Protein AF-A0A496RC55-F1 (afdb_monomer)

Structure (mmCIF, N/CA/C/O backbone):
data_AF-A0A496RC55-F1
#
_entry.id   AF-A0A496RC55-F1
#
loop_
_atom_site.group_PDB
_atom_site.id
_atom_site.type_symbol
_atom_site.label_atom_id
_atom_site.label_alt_id
_atom_site.label_comp_id
_atom_site.label_asym_id
_atom_site.label_entity_id
_atom_site.label_seq_id
_atom_site.pdbx_PDB_ins_code
_atom_site.Cartn_x
_atom_site.Cartn_y
_atom_site.Cartn_z
_atom_site.occupancy
_atom_site.B_iso_or_equiv
_atom_site.auth_seq_id
_atom_site.auth_comp_id
_atom_site.auth_asym_id
_atom_site.auth_atom_id
_atom_site.pdbx_PDB_model_num
ATOM 1 N N . MET A 1 1 ? -0.916 3.941 11.254 1.00 50.06 1 MET A N 1
ATOM 2 C CA . MET A 1 1 ? -0.873 2.753 10.370 1.00 50.06 1 MET A CA 1
ATOM 3 C C . MET A 1 1 ? -1.189 1.456 11.113 1.00 50.06 1 MET A C 1
ATOM 5 O O . MET A 1 1 ? -2.026 0.709 10.643 1.00 50.06 1 MET A O 1
ATOM 9 N N . LEU A 1 2 ? -0.599 1.207 12.291 1.00 56.16 2 LEU A N 1
ATOM 10 C CA . LEU A 1 2 ? -0.774 -0.033 13.081 1.00 56.16 2 LEU A CA 1
ATOM 11 C C . LEU A 1 2 ? -2.192 -0.287 13.651 1.00 56.16 2 LEU A C 1
ATOM 13 O O . LEU A 1 2 ? -2.382 -1.239 14.398 1.00 56.16 2 LEU A O 1
ATOM 17 N N . LYS A 1 3 ? -3.161 0.577 13.336 1.00 73.62 3 LYS A N 1
ATOM 18 C CA . LYS A 1 3 ? -4.580 0.476 13.717 1.00 73.62 3 LYS A CA 1
ATOM 19 C C . LYS A 1 3 ? -5.508 0.838 12.544 1.00 73.62 3 LYS A C 1
ATOM 21 O O . LYS A 1 3 ? -6.565 1.410 12.762 1.00 73.62 3 LYS A O 1
ATOM 26 N N . ALA A 1 4 ? -5.062 0.652 11.301 1.00 88.06 4 ALA A N 1
ATOM 27 C CA . ALA A 1 4 ? -5.942 0.861 10.152 1.00 88.06 4 ALA A CA 1
ATOM 28 C C . ALA A 1 4 ? -7.002 -0.249 10.132 1.00 88.06 4 ALA A C 1
ATOM 30 O O . ALA A 1 4 ? -6.639 -1.423 10.125 1.00 88.06 4 ALA A O 1
ATOM 31 N N . GLU A 1 5 ? -8.281 0.115 10.128 1.00 95.38 5 GLU A N 1
ATOM 32 C CA . GLU A 1 5 ? -9.391 -0.838 10.025 1.00 95.38 5 GLU A CA 1
ATOM 33 C C . GLU A 1 5 ? -9.726 -1.103 8.559 1.00 95.38 5 GLU A C 1
ATOM 35 O O . GLU A 1 5 ? -10.097 -2.215 8.196 1.00 95.38 5 GLU A O 1
ATOM 40 N N . THR A 1 6 ? -9.521 -0.107 7.695 1.00 97.62 6 THR A N 1
ATOM 41 C CA . THR A 1 6 ? -9.765 -0.199 6.254 1.00 97.62 6 THR A CA 1
ATOM 42 C C . THR A 1 6 ? -8.565 0.279 5.441 1.00 97.62 6 THR A C 1
ATOM 44 O O . THR A 1 6 ? -7.925 1.289 5.754 1.00 97.62 6 THR A O 1
ATOM 47 N N . ALA A 1 7 ? -8.257 -0.437 4.364 1.00 97.88 7 ALA A N 1
ATOM 48 C CA . ALA A 1 7 ? -7.185 -0.083 3.449 1.00 97.88 7 ALA A CA 1
ATOM 49 C C . ALA A 1 7 ? -7.592 -0.257 1.991 1.00 97.88 7 ALA A C 1
ATOM 51 O O . ALA A 1 7 ? -8.270 -1.219 1.635 1.00 97.88 7 ALA A O 1
ATOM 52 N N . VAL A 1 8 ? -7.103 0.643 1.143 1.00 98.56 8 VAL A N 1
ATOM 53 C CA . VAL A 1 8 ? -7.184 0.526 -0.313 1.00 98.56 8 VAL A CA 1
ATOM 54 C C . VAL A 1 8 ? -5.793 0.291 -0.889 1.00 98.56 8 VAL A C 1
ATOM 56 O O . VAL A 1 8 ? -4.835 0.979 -0.524 1.00 98.56 8 VAL A O 1
ATOM 59 N N . ILE A 1 9 ? -5.669 -0.695 -1.776 1.00 98.69 9 ILE A N 1
ATOM 60 C CA . ILE A 1 9 ? -4.397 -1.083 -2.383 1.00 98.69 9 ILE A CA 1
ATOM 61 C C . ILE A 1 9 ? -4.529 -1.091 -3.903 1.00 98.69 9 ILE A C 1
ATOM 63 O O . ILE A 1 9 ? -5.387 -1.772 -4.458 1.00 98.69 9 ILE A O 1
ATOM 67 N N . GLY A 1 10 ? -3.647 -0.349 -4.568 1.00 98.69 10 GLY A N 1
ATOM 68 C CA . GLY A 1 10 ? -3.466 -0.364 -6.018 1.00 98.69 10 GLY A CA 1
ATOM 69 C C . GLY A 1 10 ? -2.042 -0.766 -6.387 1.00 98.69 10 GLY A C 1
ATOM 70 O O . GLY A 1 10 ? -1.128 -0.726 -5.557 1.00 98.69 10 GLY A O 1
ATOM 71 N N . ARG A 1 11 ? -1.835 -1.170 -7.639 1.00 98.69 11 ARG A N 1
ATOM 72 C CA . ARG A 1 11 ? -0.519 -1.574 -8.156 1.00 98.69 11 ARG A CA 1
ATOM 73 C C . ARG A 1 11 ? -0.279 -1.068 -9.567 1.00 98.69 11 ARG A C 1
ATOM 75 O O . ARG A 1 11 ? -1.222 -0.887 -10.325 1.00 98.69 11 ARG A O 1
ATOM 82 N N . ASP A 1 12 ? 0.986 -0.885 -9.931 1.00 97.75 12 ASP A N 1
ATOM 83 C CA . ASP A 1 12 ? 1.368 -0.731 -11.336 1.00 97.75 12 ASP A CA 1
ATOM 84 C C . ASP A 1 12 ? 1.566 -2.097 -12.031 1.00 97.75 12 ASP A C 1
ATOM 86 O O . ASP A 1 12 ? 1.385 -3.160 -11.428 1.00 97.75 12 ASP A O 1
ATOM 90 N N . GLY A 1 13 ? 1.928 -2.070 -13.317 1.00 97.25 13 GLY A N 1
ATOM 91 C CA . GLY A 1 13 ? 2.057 -3.253 -14.173 1.00 97.25 13 GLY A CA 1
ATOM 92 C C . GLY A 1 13 ? 3.264 -4.169 -13.919 1.00 97.25 13 GLY A C 1
ATOM 93 O O . GLY A 1 13 ? 3.494 -5.072 -14.722 1.00 97.25 13 GLY A O 1
ATOM 94 N N . ARG A 1 14 ? 4.062 -3.974 -12.858 1.00 97.81 14 ARG A N 1
ATOM 95 C CA . ARG A 1 14 ? 5.192 -4.873 -12.539 1.00 97.81 14 ARG A CA 1
ATOM 96 C C . ARG A 1 14 ? 4.715 -6.284 -12.199 1.00 97.81 14 ARG A C 1
ATOM 98 O O . ARG A 1 14 ? 3.799 -6.470 -11.400 1.00 97.81 14 ARG A O 1
ATOM 105 N N . LEU A 1 15 ? 5.411 -7.294 -12.729 1.00 96.94 15 LEU A N 1
ATOM 106 C CA . LEU A 1 15 ? 5.104 -8.710 -12.476 1.00 96.94 15 LEU A CA 1
ATOM 107 C C . LEU A 1 15 ? 5.188 -9.065 -10.982 1.00 96.94 15 LEU A C 1
ATOM 109 O O . LEU A 1 15 ? 4.338 -9.792 -10.467 1.00 96.94 15 LEU A O 1
ATOM 113 N N . SER A 1 16 ? 6.162 -8.489 -10.271 1.00 97.56 16 SER A N 1
ATOM 114 C CA . SER A 1 16 ? 6.349 -8.678 -8.826 1.00 97.56 16 SER A CA 1
ATOM 115 C C . SER A 1 16 ? 5.225 -8.070 -7.975 1.00 97.56 16 SER A C 1
ATOM 117 O O . SER A 1 16 ? 5.052 -8.457 -6.820 1.00 97.56 16 SER A O 1
ATOM 119 N N . SER A 1 17 ? 4.404 -7.163 -8.522 1.00 98.00 17 SER A N 1
ATOM 120 C CA . SER A 1 17 ? 3.354 -6.480 -7.756 1.00 98.00 17 SER A CA 1
ATOM 121 C C . SER A 1 17 ? 2.260 -7.423 -7.252 1.00 98.00 17 SER A C 1
ATOM 123 O O . SER A 1 17 ? 1.672 -7.161 -6.206 1.00 98.00 17 SER A O 1
ATOM 125 N N . LYS A 1 18 ? 1.979 -8.527 -7.961 1.00 96.00 18 LYS A N 1
ATOM 126 C CA . LYS A 1 18 ? 0.946 -9.497 -7.551 1.00 96.00 18 LYS A CA 1
ATOM 127 C C . LYS A 1 18 ? 1.346 -10.268 -6.290 1.00 96.00 18 LYS A C 1
ATOM 129 O O . LYS A 1 18 ? 0.522 -10.467 -5.395 1.00 96.00 18 LYS A O 1
ATOM 134 N N . GLU A 1 19 ? 2.603 -10.690 -6.214 1.00 96.88 19 GLU A N 1
ATOM 135 C CA . GLU A 1 19 ? 3.140 -11.376 -5.038 1.00 96.88 19 GLU A CA 1
ATOM 136 C C . GLU A 1 19 ? 3.198 -10.426 -3.836 1.00 96.88 19 GLU A C 1
ATOM 138 O O . GLU A 1 19 ? 2.708 -10.767 -2.758 1.00 96.88 19 GLU A O 1
ATOM 143 N N . ILE A 1 20 ? 3.683 -9.196 -4.046 1.00 97.88 20 ILE A N 1
ATOM 144 C CA . ILE A 1 20 ? 3.720 -8.155 -3.009 1.00 97.88 20 ILE A CA 1
ATOM 145 C C . ILE A 1 20 ? 2.311 -7.862 -2.489 1.00 97.88 20 ILE A C 1
ATOM 147 O O . ILE A 1 20 ? 2.104 -7.875 -1.278 1.00 97.88 20 ILE A O 1
ATOM 151 N N . PHE A 1 21 ? 1.335 -7.667 -3.383 1.00 98.12 21 PHE A N 1
ATOM 152 C CA . PHE A 1 21 ? -0.070 -7.475 -3.018 1.00 98.12 2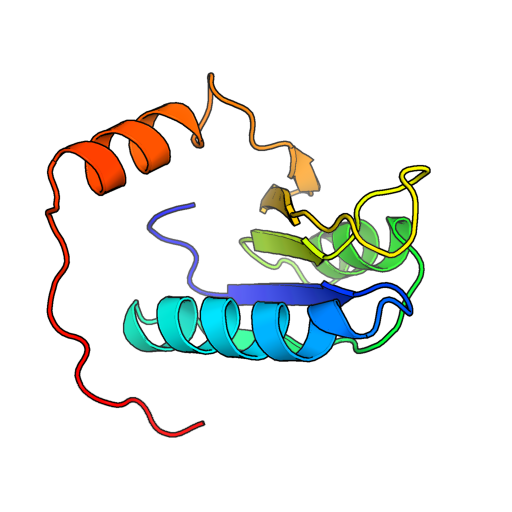1 PHE A CA 1
ATOM 153 C C . PHE A 1 21 ? -0.584 -8.613 -2.131 1.00 98.12 21 PHE A C 1
ATOM 155 O O . PHE A 1 21 ? -1.193 -8.361 -1.093 1.00 98.12 21 PHE A O 1
ATOM 162 N N . THR A 1 22 ? -0.306 -9.861 -2.510 1.00 96.81 22 THR A N 1
ATOM 163 C CA . THR A 1 22 ? -0.743 -11.043 -1.755 1.00 96.81 22 THR A CA 1
ATOM 164 C C . THR A 1 22 ? -0.142 -11.049 -0.348 1.00 96.81 22 THR A C 1
ATOM 166 O O . THR A 1 22 ? -0.857 -11.253 0.634 1.00 96.81 22 THR A O 1
ATOM 169 N N . GLY A 1 23 ? 1.161 -10.778 -0.235 1.00 95.81 23 GLY A N 1
ATOM 170 C CA . GLY A 1 23 ? 1.870 -10.742 1.042 1.00 95.81 23 GLY A CA 1
ATOM 171 C C . GLY A 1 23 ? 1.351 -9.654 1.982 1.00 95.81 23 GLY A C 1
ATOM 172 O O . GLY A 1 23 ? 1.022 -9.947 3.135 1.00 95.81 23 GLY A O 1
ATOM 173 N N . ILE A 1 24 ? 1.231 -8.414 1.491 1.00 94.62 24 ILE A N 1
ATOM 174 C CA . ILE A 1 24 ? 0.764 -7.293 2.319 1.00 94.62 24 ILE A CA 1
ATOM 175 C C . ILE A 1 24 ? -0.706 -7.454 2.701 1.00 94.62 24 ILE A C 1
ATOM 177 O O . ILE A 1 24 ? -1.044 -7.275 3.869 1.00 94.62 24 ILE A O 1
ATOM 181 N N . SER A 1 25 ? -1.564 -7.875 1.766 1.00 95.94 25 SER A N 1
ATOM 182 C CA . SER A 1 25 ? -2.998 -8.035 2.026 1.00 95.94 25 SER A CA 1
ATOM 183 C C . SER A 1 25 ? -3.233 -9.100 3.085 1.00 95.94 25 SER A C 1
ATOM 185 O O . SER A 1 25 ? -3.977 -8.867 4.033 1.00 95.94 25 SER A O 1
ATOM 187 N N . ARG A 1 26 ? -2.519 -10.231 3.003 1.00 94.44 26 ARG A N 1
ATOM 188 C CA . ARG A 1 26 ? -2.584 -11.282 4.024 1.00 94.44 26 ARG A CA 1
ATOM 189 C C . ARG A 1 26 ? -2.175 -10.762 5.402 1.00 94.44 26 ARG A C 1
ATOM 191 O O . ARG A 1 26 ? -2.878 -11.016 6.374 1.00 94.44 26 ARG A O 1
ATOM 198 N N . GLY A 1 27 ? -1.058 -10.036 5.489 1.00 90.56 27 GLY A N 1
ATOM 199 C CA . GLY A 1 27 ? -0.583 -9.472 6.756 1.00 90.56 27 GLY A CA 1
ATOM 200 C C . GLY A 1 27 ? -1.564 -8.463 7.361 1.00 90.56 27 GLY A C 1
ATOM 201 O O . GLY A 1 27 ? -1.794 -8.474 8.567 1.00 90.56 27 GLY A O 1
ATOM 202 N N . MET A 1 28 ? -2.184 -7.628 6.525 1.00 92.38 28 MET A N 1
ATOM 203 C CA . MET A 1 28 ? -3.174 -6.637 6.954 1.00 92.38 28 MET A CA 1
ATOM 204 C C . MET A 1 28 ? -4.481 -7.288 7.415 1.00 92.38 28 MET A C 1
ATOM 206 O O . MET A 1 28 ? -4.963 -6.958 8.496 1.00 92.38 28 MET A O 1
ATOM 210 N N . VAL A 1 29 ? -5.003 -8.263 6.667 1.00 93.88 29 VAL A N 1
ATOM 211 C CA . VAL A 1 29 ? -6.202 -9.032 7.050 1.00 93.88 29 VAL A CA 1
ATOM 212 C C . VAL A 1 29 ? -5.985 -9.767 8.369 1.00 93.88 29 VAL A C 1
ATOM 214 O O . VAL A 1 29 ? -6.821 -9.701 9.266 1.00 93.88 29 VAL A O 1
ATOM 217 N N . GLN A 1 30 ? -4.828 -10.405 8.540 1.00 89.81 30 GLN A N 1
ATOM 218 C CA . GLN A 1 30 ? -4.463 -11.071 9.790 1.00 89.81 30 GLN A CA 1
ATOM 219 C C . GLN A 1 30 ? -4.367 -10.095 10.978 1.00 89.81 30 GLN A C 1
ATOM 221 O O . GLN A 1 30 ? -4.624 -10.478 12.117 1.00 89.81 30 GLN A O 1
ATOM 226 N N . ALA A 1 31 ? -4.013 -8.835 10.722 1.00 88.25 31 ALA A N 1
ATOM 227 C CA . ALA A 1 31 ? -4.003 -7.770 11.720 1.00 88.25 31 ALA A CA 1
ATOM 228 C C . ALA A 1 31 ? -5.395 -7.149 11.974 1.00 88.25 31 ALA A C 1
ATOM 230 O O . ALA A 1 31 ? -5.493 -6.201 12.750 1.00 88.25 31 ALA A O 1
ATOM 231 N N . GLY A 1 32 ? -6.458 -7.667 11.344 1.00 91.12 32 GLY A N 1
ATOM 232 C CA . GLY A 1 32 ? -7.835 -7.190 11.502 1.00 91.12 32 GLY A CA 1
ATOM 233 C C . GLY A 1 32 ? -8.245 -6.065 10.545 1.00 91.12 32 GLY A C 1
ATOM 234 O O . GLY A 1 32 ? -9.288 -5.454 10.756 1.00 91.12 32 GLY A O 1
ATOM 235 N N . CYS A 1 33 ? -7.454 -5.776 9.509 1.00 94.94 33 CYS A N 1
ATOM 236 C CA . CYS A 1 33 ? -7.762 -4.743 8.520 1.00 94.94 33 CYS A CA 1
ATOM 237 C C . CYS A 1 33 ? -8.536 -5.319 7.323 1.00 94.94 33 CYS A C 1
ATOM 239 O O . CYS A 1 33 ? -8.137 -6.324 6.736 1.00 94.94 33 CYS A O 1
ATOM 241 N N . SER A 1 34 ? -9.609 -4.646 6.914 1.00 96.75 34 SER A N 1
ATOM 242 C CA . SER A 1 34 ? -10.311 -4.911 5.659 1.00 96.75 34 SER A CA 1
ATOM 243 C C . SER A 1 34 ? -9.554 -4.290 4.484 1.00 96.75 34 SER A C 1
ATOM 245 O O . SER A 1 34 ? -9.303 -3.082 4.463 1.00 96.75 34 SER A O 1
ATOM 247 N N . VAL A 1 35 ? -9.186 -5.109 3.498 1.00 97.81 35 VAL A N 1
ATOM 248 C CA . VAL A 1 35 ? -8.386 -4.693 2.337 1.00 97.81 35 VAL A CA 1
ATOM 249 C C . VAL A 1 35 ? -9.252 -4.659 1.081 1.00 97.81 35 VAL A C 1
ATOM 251 O O . VAL A 1 35 ? -9.873 -5.652 0.719 1.00 97.81 35 VAL A O 1
ATOM 254 N N . THR A 1 36 ? -9.246 -3.524 0.385 1.00 98.56 36 THR A N 1
ATOM 255 C CA . THR A 1 36 ? -9.872 -3.335 -0.930 1.00 98.56 36 THR A CA 1
ATOM 256 C C . THR A 1 36 ? -8.798 -3.288 -2.016 1.00 98.56 36 THR A C 1
ATOM 258 O O . THR A 1 36 ? -7.960 -2.386 -2.017 1.00 98.56 36 THR A O 1
ATOM 261 N N . ASP A 1 37 ? -8.826 -4.243 -2.948 1.00 98.38 37 ASP A N 1
ATOM 262 C CA . ASP A 1 37 ? -7.992 -4.229 -4.158 1.00 98.38 37 ASP A CA 1
ATOM 263 C C . ASP A 1 37 ? -8.662 -3.390 -5.252 1.00 98.38 37 ASP A C 1
ATOM 265 O O . ASP A 1 37 ? -9.767 -3.716 -5.682 1.00 98.38 37 ASP A O 1
ATOM 269 N N . ILE A 1 38 ? -7.991 -2.338 -5.728 1.00 98.38 38 ILE A N 1
ATOM 270 C CA . ILE A 1 38 ? -8.441 -1.552 -6.893 1.00 98.38 38 ILE A CA 1
ATOM 271 C C . ILE A 1 38 ? -7.698 -1.925 -8.183 1.00 98.38 38 ILE A C 1
ATOM 273 O O . ILE A 1 38 ? -7.914 -1.316 -9.226 1.00 98.38 38 ILE A O 1
ATOM 277 N N . GLY A 1 39 ? -6.854 -2.958 -8.139 1.00 98.38 39 GLY A N 1
ATOM 278 C CA . GLY A 1 39 ? -6.224 -3.554 -9.307 1.00 98.38 39 GLY A CA 1
ATOM 279 C C . GLY A 1 39 ? -5.031 -2.767 -9.845 1.00 98.38 39 GLY A C 1
ATOM 280 O O . GLY A 1 39 ? -4.276 -2.138 -9.096 1.00 98.38 39 GLY A O 1
ATOM 281 N N . ILE A 1 40 ? -4.822 -2.876 -11.162 1.00 98.38 40 I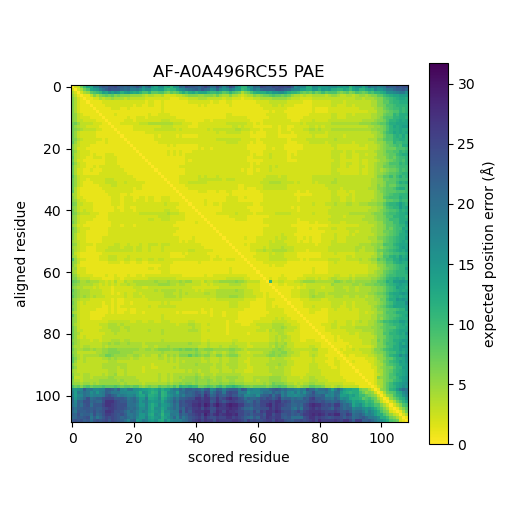LE A N 1
ATOM 282 C CA . ILE A 1 40 ? -3.769 -2.142 -11.869 1.00 98.38 40 ILE A CA 1
ATOM 283 C C . ILE A 1 40 ? -4.279 -0.735 -12.165 1.00 98.38 40 ILE A C 1
ATOM 285 O O . ILE A 1 40 ? -5.217 -0.572 -12.942 1.00 98.38 40 ILE A O 1
ATOM 289 N N . VAL A 1 41 ? -3.650 0.264 -11.556 1.00 98.50 41 VAL A N 1
ATOM 290 C CA . VAL A 1 41 ? -4.054 1.672 -11.631 1.00 98.50 41 VAL A CA 1
ATOM 291 C C . VAL A 1 41 ? -2.833 2.580 -11.725 1.00 98.50 41 VAL A C 1
ATOM 293 O O . VAL A 1 41 ? -1.697 2.164 -11.483 1.00 98.50 41 VAL A O 1
ATOM 296 N N . ASP A 1 42 ? -3.053 3.842 -12.069 1.00 97.50 42 ASP A N 1
ATOM 297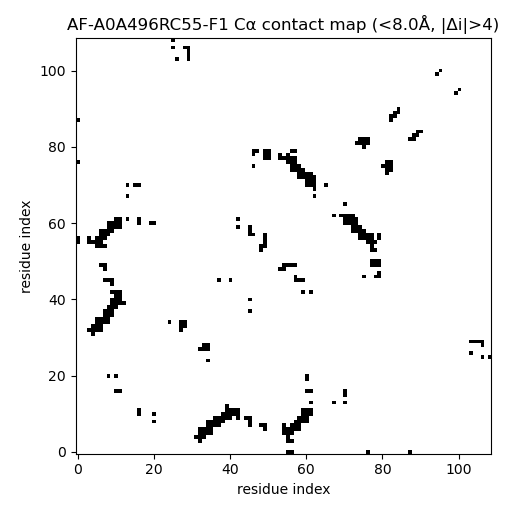 C CA . ASP A 1 42 ? -2.032 4.868 -11.945 1.00 97.50 42 ASP A CA 1
ATOM 298 C C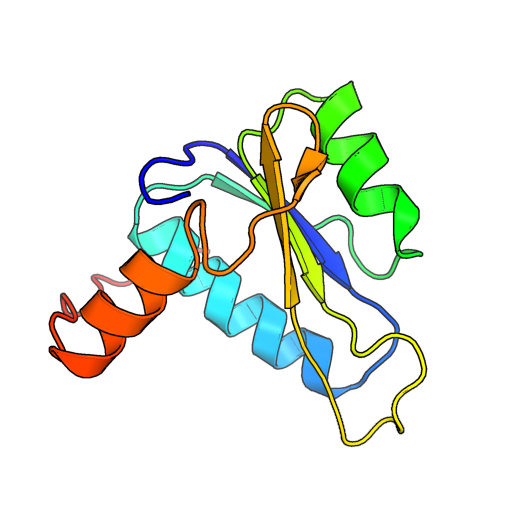 . ASP A 1 42 ? -1.834 5.281 -10.473 1.00 97.50 42 ASP A C 1
ATOM 300 O O . ASP A 1 42 ? -2.685 5.088 -9.605 1.00 97.50 42 ASP A O 1
ATOM 304 N N . THR A 1 43 ? -0.665 5.855 -10.164 1.00 97.56 43 THR A N 1
ATOM 305 C CA . THR A 1 43 ? -0.325 6.248 -8.783 1.00 97.56 43 THR A CA 1
ATOM 306 C C . THR A 1 43 ? -1.371 7.151 -8.103 1.00 97.56 43 THR A C 1
ATOM 308 O O . THR A 1 43 ? -1.608 6.924 -6.916 1.00 97.56 43 THR A O 1
ATOM 311 N N . PRO A 1 44 ? -1.987 8.163 -8.756 1.00 97.69 44 PRO A N 1
ATOM 312 C CA . PRO A 1 44 ? -2.946 9.034 -8.077 1.00 97.69 44 PRO A CA 1
ATOM 313 C C . PRO A 1 44 ? -4.305 8.374 -7.784 1.00 97.69 44 PRO A C 1
ATOM 315 O O . PRO A 1 44 ? -5.025 8.889 -6.929 1.00 97.69 44 PRO A O 1
ATOM 318 N N . ALA A 1 45 ? -4.644 7.228 -8.390 1.00 98.44 45 ALA A N 1
ATOM 319 C CA . ALA A 1 45 ? -5.896 6.527 -8.093 1.00 98.44 45 ALA A CA 1
ATOM 320 C C . ALA A 1 45 ? -5.995 6.076 -6.627 1.00 98.44 45 ALA A C 1
ATOM 322 O O . ALA A 1 45 ? -7.059 6.181 -6.023 1.00 98.44 45 ALA A O 1
ATOM 323 N N . VAL A 1 46 ? -4.889 5.623 -6.024 1.00 98.56 46 VAL A N 1
ATOM 324 C CA . VAL A 1 46 ? -4.861 5.183 -4.617 1.00 98.56 46 VAL A CA 1
ATOM 325 C C . VAL A 1 46 ? -5.187 6.320 -3.636 1.00 98.56 46 VAL A C 1
ATOM 327 O O . VAL A 1 46 ? -6.132 6.161 -2.863 1.00 98.56 46 VAL A O 1
ATOM 330 N N . PRO A 1 47 ? -4.467 7.464 -3.615 1.00 97.88 47 PRO A N 1
ATOM 331 C CA . PRO A 1 47 ? -4.808 8.561 -2.713 1.00 97.88 47 PRO A CA 1
ATOM 332 C C . PRO A 1 47 ? -6.185 9.159 -3.028 1.00 97.88 47 PRO A C 1
ATOM 334 O O . PRO A 1 47 ? -6.902 9.521 -2.097 1.00 97.88 47 PRO A O 1
ATOM 337 N N . PHE A 1 48 ? -6.599 9.201 -4.302 1.00 98.31 48 PHE A N 1
ATOM 338 C CA . PHE A 1 48 ? -7.947 9.630 -4.679 1.00 98.31 48 PHE A CA 1
ATOM 339 C C . PHE A 1 48 ? -9.031 8.729 -4.071 1.00 98.31 48 PHE A C 1
ATOM 341 O O . PHE A 1 48 ? -9.948 9.233 -3.422 1.00 98.31 48 PHE A O 1
ATOM 348 N N . ALA A 1 49 ? -8.911 7.406 -4.219 1.00 98.06 49 ALA A N 1
ATOM 349 C CA . ALA A 1 49 ? -9.841 6.446 -3.632 1.00 98.06 49 ALA A CA 1
ATOM 350 C C . ALA A 1 49 ? -9.806 6.494 -2.098 1.00 98.06 49 ALA A C 1
ATOM 352 O O . ALA A 1 49 ? -10.856 6.480 -1.458 1.00 98.06 49 ALA A O 1
ATOM 353 N N . SER A 1 50 ? -8.608 6.615 -1.510 1.00 97.62 50 SER A N 1
ATOM 354 C CA . SER A 1 50 ? -8.419 6.715 -0.060 1.00 97.62 50 SER A CA 1
ATOM 355 C C . SER A 1 50 ? -9.187 7.892 0.535 1.00 97.62 50 SER A C 1
ATOM 357 O O . SER A 1 50 ? -9.902 7.709 1.517 1.00 97.62 50 SER A O 1
ATOM 359 N N . ILE A 1 51 ? -9.085 9.075 -0.076 1.00 97.94 51 ILE A N 1
ATOM 360 C CA . ILE A 1 51 ? -9.793 10.279 0.375 1.00 97.94 51 ILE A CA 1
ATOM 361 C C . ILE A 1 51 ? -11.296 10.157 0.102 1.00 97.94 51 ILE A C 1
ATOM 363 O O . ILE A 1 51 ? -12.098 10.352 1.010 1.00 97.94 51 ILE A O 1
ATOM 367 N N . THR A 1 52 ? -11.676 9.810 -1.130 1.00 98.19 52 THR A N 1
ATOM 368 C CA . THR A 1 52 ? -13.078 9.798 -1.585 1.00 98.19 52 THR A CA 1
ATOM 369 C C . THR A 1 52 ? -13.947 8.822 -0.796 1.00 98.19 52 THR A C 1
ATOM 371 O O . THR A 1 52 ? -15.110 9.109 -0.526 1.00 98.19 52 THR A O 1
ATOM 374 N N . HIS A 1 53 ? -13.384 7.681 -0.397 1.00 97.44 53 HIS A N 1
ATOM 375 C CA . HIS A 1 53 ? -14.104 6.631 0.325 1.00 97.44 53 HIS A CA 1
ATOM 376 C C . HIS A 1 53 ? -13.736 6.546 1.813 1.00 97.44 53 HIS A C 1
ATOM 378 O O . HIS A 1 53 ? -14.216 5.655 2.508 1.00 97.44 53 HIS A O 1
ATOM 384 N N . GLY A 1 54 ? -12.905 7.465 2.317 1.00 96.69 54 GLY A N 1
ATOM 385 C CA . GLY A 1 54 ? -12.585 7.560 3.742 1.00 96.69 54 GLY A CA 1
ATOM 386 C C . GLY A 1 54 ? -11.768 6.391 4.304 1.00 96.69 54 GLY A C 1
ATOM 387 O O . GLY A 1 54 ? -11.896 6.089 5.489 1.00 96.69 54 GLY A O 1
ATOM 388 N N . PHE A 1 55 ? -10.930 5.742 3.489 1.00 97.81 55 PHE A N 1
ATOM 389 C CA . PHE A 1 55 ? -10.057 4.658 3.954 1.00 97.81 55 PHE A CA 1
ATOM 390 C C . PHE A 1 55 ? -9.017 5.164 4.965 1.00 97.81 55 PHE A C 1
ATOM 392 O O . PHE A 1 55 ? -8.446 6.249 4.808 1.00 97.81 55 PHE A O 1
ATOM 399 N N . ASP A 1 56 ? -8.689 4.343 5.968 1.00 96.75 56 ASP A N 1
ATOM 400 C CA . ASP A 1 56 ? -7.661 4.687 6.962 1.00 96.75 56 ASP A CA 1
ATOM 401 C C . ASP A 1 56 ? -6.238 4.653 6.387 1.00 96.75 56 ASP A C 1
ATOM 403 O O . ASP A 1 56 ? -5.328 5.292 6.930 1.00 96.75 56 ASP A O 1
ATOM 407 N N . CYS A 1 57 ? -6.040 3.863 5.328 1.00 95.50 57 CYS A N 1
ATOM 408 C CA . CYS A 1 57 ? -4.748 3.590 4.714 1.00 95.50 57 CYS A CA 1
ATOM 409 C C . CYS A 1 57 ? -4.866 3.449 3.188 1.00 95.50 57 CYS A C 1
ATOM 411 O O . CYS A 1 57 ? -5.779 2.798 2.682 1.00 95.50 57 CYS A O 1
ATOM 413 N N . GLY A 1 58 ? -3.906 4.019 2.462 1.00 97.88 58 GLY A N 1
ATOM 414 C CA . GLY A 1 58 ? -3.724 3.827 1.025 1.00 97.88 58 GLY A CA 1
ATOM 415 C C . GLY A 1 58 ? -2.337 3.263 0.738 1.00 97.88 58 GLY A C 1
ATOM 416 O O . GLY A 1 58 ? -1.344 3.768 1.268 1.00 97.88 58 GLY A O 1
ATOM 417 N N . ILE A 1 59 ? -2.251 2.220 -0.089 1.00 98.25 59 ILE A N 1
ATOM 418 C CA . ILE A 1 59 ? -0.976 1.622 -0.499 1.00 98.25 59 ILE A CA 1
ATOM 419 C C . ILE A 1 59 ? -0.916 1.532 -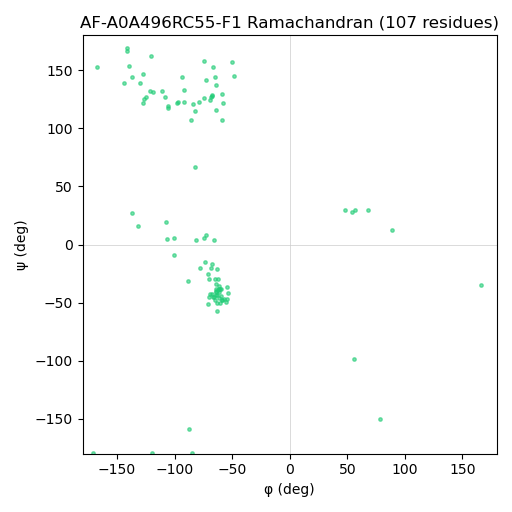2.020 1.00 98.25 59 ILE A C 1
ATOM 421 O O . ILE A 1 59 ? -1.745 0.883 -2.650 1.00 98.25 59 ILE A O 1
ATOM 425 N N . MET A 1 60 ? 0.095 2.164 -2.612 1.00 98.62 60 MET A N 1
ATOM 426 C CA . MET A 1 60 ? 0.422 1.996 -4.026 1.00 98.62 60 MET A CA 1
ATOM 427 C C . MET A 1 60 ? 1.680 1.140 -4.156 1.00 98.62 60 MET A C 1
ATOM 429 O O . MET A 1 60 ? 2.750 1.535 -3.686 1.00 98.62 60 MET A O 1
ATOM 433 N N . ILE A 1 61 ? 1.556 -0.009 -4.817 1.00 98.69 61 ILE A N 1
ATOM 434 C CA . ILE A 1 61 ? 2.676 -0.899 -5.134 1.00 98.69 61 ILE A CA 1
ATOM 435 C C . ILE A 1 61 ? 3.312 -0.419 -6.438 1.00 98.69 61 ILE A C 1
ATOM 437 O O . ILE A 1 61 ? 2.714 -0.525 -7.512 1.00 98.69 61 ILE A O 1
ATOM 441 N N . THR A 1 62 ? 4.493 0.181 -6.329 1.00 98.25 62 THR A N 1
ATOM 442 C CA . THR A 1 62 ? 5.224 0.765 -7.454 1.00 98.25 62 THR A CA 1
ATOM 443 C C . THR A 1 62 ? 6.662 1.091 -7.059 1.00 98.25 62 THR A C 1
ATOM 445 O O . THR A 1 62 ? 6.937 1.443 -5.911 1.00 98.25 62 THR A O 1
ATOM 448 N N . ALA A 1 63 ? 7.572 1.085 -8.033 1.00 97.19 63 ALA A N 1
ATOM 449 C CA . ALA A 1 63 ? 8.882 1.731 -7.908 1.00 97.19 63 ALA A CA 1
ATOM 450 C C . ALA A 1 63 ? 9.000 3.013 -8.751 1.00 97.19 63 ALA A C 1
ATOM 452 O O . ALA A 1 63 ? 10.096 3.492 -9.019 1.00 97.19 63 ALA A O 1
ATOM 453 N N . SER A 1 64 ? 7.870 3.606 -9.148 1.00 94.06 64 SER A N 1
ATOM 454 C CA . SER A 1 64 ? 7.797 4.847 -9.920 1.00 94.06 64 SER A CA 1
ATOM 455 C C . SER A 1 64 ? 8.592 4.769 -11.234 1.00 94.06 64 SER A C 1
ATOM 457 O O . SER A 1 64 ? 8.088 4.236 -12.217 1.00 94.06 64 SER A O 1
ATOM 459 N N . HIS A 1 65 ? 9.817 5.295 -11.252 1.00 96.06 65 HIS A N 1
ATOM 460 C CA . HIS A 1 65 ? 10.686 5.369 -12.427 1.00 96.06 65 HIS A CA 1
ATOM 461 C C . HIS A 1 65 ? 11.764 4.280 -12.448 1.00 96.06 65 HIS A C 1
ATOM 463 O O . HIS A 1 65 ? 12.472 4.151 -13.444 1.00 96.06 65 HIS A O 1
ATOM 469 N N . ASN A 1 66 ? 11.921 3.518 -11.364 1.00 97.44 66 ASN A N 1
ATOM 470 C CA . ASN A 1 66 ? 12.964 2.507 -11.299 1.00 97.44 66 ASN A CA 1
ATOM 471 C C . ASN A 1 66 ? 12.689 1.385 -12.315 1.00 97.44 66 ASN A C 1
ATOM 473 O O . ASN A 1 66 ? 11.523 1.108 -12.612 1.00 97.44 66 ASN A O 1
ATOM 477 N N . PRO A 1 67 ? 13.733 0.701 -12.803 1.00 97.00 67 PRO A N 1
ATOM 478 C CA . PRO A 1 67 ? 13.599 -0.468 -13.671 1.00 97.00 67 PRO A CA 1
ATOM 479 C C . PRO A 1 67 ? 12.625 -1.550 -13.138 1.00 97.00 67 PRO A C 1
ATOM 481 O O . PRO A 1 67 ? 12.347 -1.589 -11.933 1.00 97.00 67 PRO A O 1
ATOM 484 N N . PRO A 1 68 ? 12.064 -2.414 -14.009 1.00 95.31 68 PRO A N 1
ATOM 485 C CA . PRO A 1 68 ? 11.004 -3.370 -13.655 1.00 95.31 68 PRO A CA 1
ATOM 486 C C . PRO A 1 68 ? 11.408 -4.429 -12.617 1.00 95.31 68 PRO A C 1
ATOM 488 O O . PRO A 1 68 ? 10.532 -4.988 -11.956 1.00 95.31 68 PRO A O 1
ATOM 491 N N . GLU A 1 69 ? 12.703 -4.694 -12.450 1.00 96.12 69 GLU A N 1
ATOM 492 C CA . GLU A 1 69 ? 13.255 -5.563 -11.408 1.00 96.12 69 GLU A CA 1
ATOM 493 C C . GLU A 1 69 ? 13.109 -4.978 -9.993 1.00 96.12 69 GLU A C 1
ATOM 495 O O . GLU A 1 69 ? 13.122 -5.725 -9.014 1.00 96.12 69 GLU A O 1
ATOM 500 N N . TYR A 1 70 ? 12.908 -3.662 -9.869 1.00 97.69 70 TYR A N 1
ATOM 501 C CA . TYR A 1 70 ? 12.626 -3.000 -8.599 1.00 97.69 70 TYR A CA 1
ATOM 502 C C . TYR A 1 70 ? 11.124 -2.852 -8.369 1.00 97.69 70 TYR A C 1
ATOM 504 O O . TYR A 1 70 ? 10.350 -2.533 -9.275 1.00 97.69 70 TYR A O 1
ATOM 512 N N . ASN A 1 71 ? 10.719 -2.989 -7.109 1.00 97.88 71 ASN A N 1
ATOM 513 C CA . ASN A 1 71 ? 9.370 -2.676 -6.656 1.00 97.88 71 ASN A CA 1
ATOM 514 C C . ASN A 1 71 ? 9.412 -2.024 -5.265 1.00 97.88 71 ASN A C 1
ATOM 516 O O . ASN A 1 71 ? 10.456 -1.989 -4.613 1.00 97.88 71 ASN A O 1
ATOM 520 N N . GLY A 1 72 ? 8.289 -1.476 -4.819 1.00 96.56 72 GLY A N 1
ATOM 521 C CA . GLY A 1 72 ? 8.202 -0.760 -3.557 1.00 96.56 72 GLY A CA 1
ATOM 522 C C . GLY A 1 72 ? 6.769 -0.430 -3.175 1.00 96.56 72 GLY A C 1
ATOM 523 O O . GLY A 1 72 ? 5.819 -0.766 -3.880 1.00 96.56 72 GLY A O 1
ATOM 524 N N . LEU A 1 73 ? 6.627 0.235 -2.032 1.00 97.19 73 LEU A N 1
ATOM 525 C CA . LEU A 1 73 ? 5.344 0.651 -1.479 1.00 97.19 73 LEU A CA 1
ATOM 526 C C . LEU A 1 73 ? 5.376 2.159 -1.233 1.00 97.19 73 LEU A C 1
ATOM 528 O O . LEU A 1 73 ? 6.249 2.658 -0.524 1.00 97.19 73 LEU A O 1
ATOM 532 N N . LYS A 1 74 ? 4.393 2.883 -1.765 1.00 96.75 74 LYS A N 1
ATOM 533 C CA . LYS A 1 74 ? 4.036 4.221 -1.278 1.00 96.75 74 LYS A CA 1
ATOM 534 C C . LYS A 1 74 ? 2.862 4.054 -0.325 1.00 96.75 74 LYS A C 1
ATOM 536 O O . LYS A 1 74 ? 1.842 3.494 -0.717 1.00 96.75 74 LYS A O 1
ATOM 541 N N . ILE A 1 75 ? 3.017 4.511 0.913 1.00 95.94 75 ILE A N 1
ATOM 542 C CA . ILE A 1 75 ? 2.042 4.295 1.985 1.00 95.94 75 ILE A CA 1
ATOM 543 C C . ILE A 1 75 ? 1.533 5.648 2.470 1.00 95.94 75 ILE A C 1
ATOM 545 O O . ILE A 1 75 ? 2.320 6.542 2.792 1.00 95.94 75 ILE A O 1
ATOM 549 N N . SER A 1 76 ? 0.216 5.783 2.567 1.00 95.81 76 SER A N 1
ATOM 550 C CA . SER A 1 76 ? -0.454 6.939 3.150 1.00 95.81 76 SER A CA 1
ATOM 551 C C . SER A 1 76 ? -1.447 6.518 4.231 1.00 95.81 76 SER A C 1
ATOM 553 O O . SER A 1 76 ? -2.063 5.461 4.135 1.00 95.81 76 SER A O 1
ATOM 555 N N . GLY A 1 77 ? -1.617 7.350 5.256 1.00 94.62 77 GLY A N 1
ATOM 556 C CA . GLY A 1 77 ? -2.708 7.231 6.223 1.00 94.62 77 GLY A CA 1
ATOM 557 C C . GLY A 1 77 ? -3.968 7.969 5.763 1.00 94.62 77 GLY A C 1
ATOM 558 O O . GLY A 1 77 ? -4.112 8.294 4.582 1.00 94.62 77 GLY A O 1
ATOM 559 N N . LYS A 1 78 ? -4.843 8.296 6.725 1.00 93.75 78 LYS A N 1
ATOM 560 C CA . LYS A 1 78 ? -6.040 9.124 6.508 1.00 93.75 78 LYS A CA 1
ATOM 561 C C . LYS A 1 78 ? -5.718 10.401 5.740 1.00 93.75 78 LYS A C 1
ATOM 563 O O . LYS A 1 78 ? -4.660 11.004 5.934 1.00 93.75 78 LYS A O 1
ATOM 568 N N . ASN A 1 79 ? -6.665 10.825 4.905 1.00 93.81 79 ASN A N 1
ATOM 569 C CA . ASN A 1 79 ? -6.550 12.013 4.056 1.00 93.81 79 ASN A CA 1
ATOM 570 C C . ASN A 1 79 ? -5.324 11.977 3.123 1.00 93.81 79 ASN A C 1
ATOM 572 O O . ASN A 1 79 ? -4.748 13.017 2.817 1.00 93.81 79 ASN A O 1
ATOM 576 N N . ALA A 1 80 ? -4.894 10.774 2.724 1.00 94.00 80 ALA A N 1
ATOM 577 C CA . ALA A 1 80 ? -3.683 10.534 1.944 1.00 94.00 80 ALA A CA 1
ATOM 578 C C . ALA A 1 80 ? -2.396 11.138 2.549 1.00 94.00 80 ALA A C 1
ATOM 580 O O . ALA A 1 80 ? -1.438 11.423 1.826 1.00 94.00 80 ALA A O 1
ATOM 581 N N . LEU A 1 81 ? -2.329 11.303 3.878 1.00 95.00 81 LEU A N 1
ATOM 582 C CA . LEU A 1 81 ? -1.116 11.784 4.536 1.00 95.00 81 LEU A CA 1
ATOM 583 C C . LEU A 1 81 ? 0.018 10.774 4.339 1.00 95.00 81 LEU A C 1
ATOM 585 O O . LEU A 1 81 ? -0.050 9.653 4.846 1.00 95.00 81 LEU A O 1
ATOM 589 N N . VAL A 1 82 ? 1.073 11.177 3.631 1.00 94.56 82 VAL A N 1
ATOM 590 C CA . VAL A 1 82 ? 2.228 10.315 3.355 1.00 94.56 82 VAL A CA 1
ATOM 591 C C . VAL A 1 82 ? 2.862 9.842 4.660 1.00 94.56 82 VAL A C 1
ATOM 593 O O . VAL A 1 82 ? 3.191 10.640 5.545 1.00 94.56 82 VAL A O 1
ATOM 596 N N . ILE A 1 83 ? 3.068 8.530 4.760 1.00 93.50 83 ILE A N 1
ATOM 597 C CA . ILE A 1 83 ? 3.802 7.924 5.862 1.00 93.50 83 ILE A CA 1
ATOM 598 C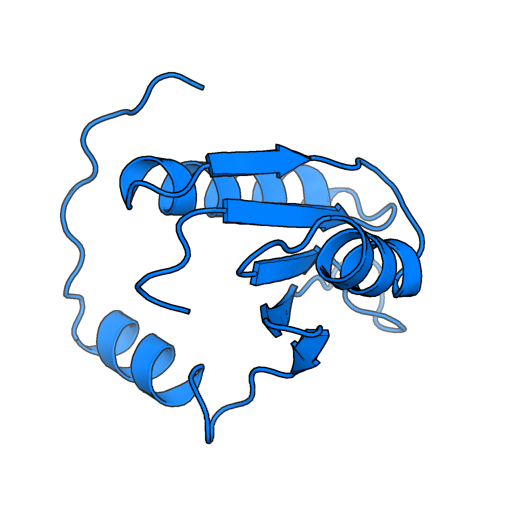 C . ILE A 1 83 ? 5.275 7.825 5.465 1.00 93.50 83 ILE A C 1
ATOM 600 O O . ILE A 1 83 ? 5.657 7.235 4.460 1.00 93.50 83 ILE A O 1
ATOM 604 N N . SER A 1 84 ? 6.103 8.437 6.291 1.00 92.31 84 SER A N 1
ATOM 605 C CA . SER A 1 84 ? 7.551 8.524 6.223 1.00 92.31 84 SER A CA 1
ATOM 606 C C . SER A 1 84 ? 8.156 7.900 7.479 1.00 92.31 84 SER A C 1
ATOM 608 O O . SER A 1 84 ? 7.449 7.478 8.400 1.00 92.31 84 SER A O 1
ATOM 610 N N . ARG A 1 85 ? 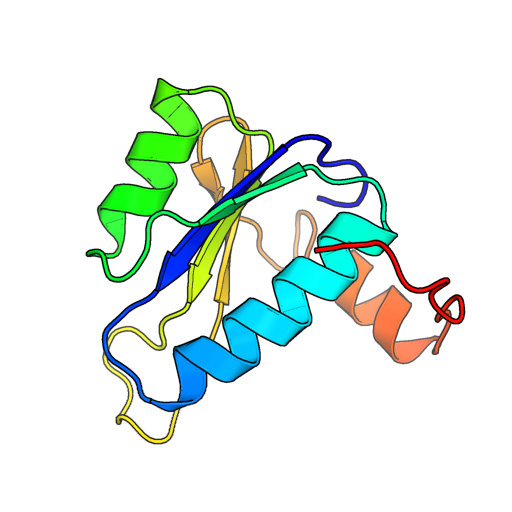9.488 7.910 7.575 1.00 91.44 85 ARG A N 1
ATOM 611 C CA . ARG A 1 85 ? 10.190 7.459 8.782 1.00 91.44 85 ARG A CA 1
ATOM 612 C C . ARG A 1 85 ? 9.724 8.184 10.051 1.00 91.44 85 ARG A C 1
ATOM 614 O O . ARG A 1 85 ? 9.607 7.550 11.090 1.00 91.44 85 ARG A O 1
ATOM 621 N N . LYS A 1 86 ? 9.405 9.479 9.955 1.00 90.69 86 LYS A N 1
ATOM 622 C CA . LYS A 1 86 ? 9.100 10.346 11.107 1.00 90.69 86 LYS A CA 1
ATOM 623 C C . LYS A 1 86 ? 7.695 10.169 11.693 1.00 90.69 86 LYS A C 1
ATOM 625 O O . LYS A 1 86 ? 7.469 10.596 12.814 1.00 90.69 86 LYS A O 1
ATOM 630 N N . ASN A 1 87 ? 6.751 9.606 10.940 1.00 88.62 87 ASN A N 1
ATOM 631 C CA . ASN A 1 87 ? 5.334 9.538 11.330 1.00 88.62 87 ASN A CA 1
ATOM 632 C C . ASN A 1 87 ? 4.722 8.133 11.167 1.00 88.62 87 ASN A C 1
ATOM 634 O O . ASN A 1 87 ? 3.500 7.994 11.150 1.00 88.62 87 ASN A O 1
ATOM 638 N N . GLY A 1 88 ? 5.552 7.094 11.032 1.00 88.00 88 GLY A N 1
ATOM 639 C CA . GLY A 1 88 ? 5.079 5.711 11.121 1.00 88.00 88 GLY A CA 1
ATOM 640 C C . GLY A 1 88 ? 6.051 4.642 10.629 1.00 88.00 88 GLY A C 1
ATOM 641 O O . GLY A 1 88 ? 6.100 3.569 11.223 1.00 88.00 88 GLY A O 1
ATOM 642 N N . LEU A 1 89 ? 6.854 4.902 9.587 1.00 90.75 89 LEU A N 1
ATOM 643 C CA . LEU A 1 89 ? 7.762 3.869 9.062 1.00 90.75 89 LEU A CA 1
ATOM 644 C C . LEU A 1 89 ? 8.917 3.548 10.019 1.00 90.75 89 LEU A C 1
ATOM 646 O O . LEU A 1 89 ? 9.365 2.409 10.028 1.00 90.75 89 LEU A O 1
ATOM 650 N N . GLY A 1 90 ? 9.369 4.501 10.843 1.00 91.62 90 GLY A N 1
ATOM 651 C CA . GLY A 1 90 ? 10.393 4.236 11.861 1.00 91.62 90 GLY A CA 1
ATOM 652 C C . GLY A 1 90 ? 9.914 3.246 12.928 1.00 91.62 90 GLY A C 1
ATOM 653 O O . GLY A 1 90 ? 10.616 2.294 13.246 1.00 91.62 90 GLY A O 1
ATOM 654 N N . GLU A 1 91 ? 8.675 3.393 13.405 1.00 88.94 91 GLU A N 1
ATOM 655 C CA . GLU A 1 91 ? 8.079 2.443 14.358 1.00 88.94 91 GLU A CA 1
ATOM 656 C C . GLU A 1 91 ? 7.917 1.043 13.748 1.00 88.94 91 GLU A C 1
ATOM 658 O O . GLU A 1 91 ? 8.107 0.032 14.425 1.00 88.94 91 GLU A O 1
ATOM 663 N N . LEU A 1 92 ? 7.550 0.971 12.463 1.00 87.38 92 LEU A N 1
ATOM 664 C CA . LEU A 1 92 ? 7.441 -0.296 11.742 1.00 87.38 92 LEU A CA 1
ATOM 665 C C . LEU A 1 92 ? 8.813 -0.971 11.586 1.00 87.38 92 LEU A C 1
ATOM 667 O O . LEU A 1 92 ? 8.929 -2.167 11.849 1.00 87.38 92 LEU A O 1
ATOM 671 N N . GLU A 1 93 ? 9.837 -0.206 11.20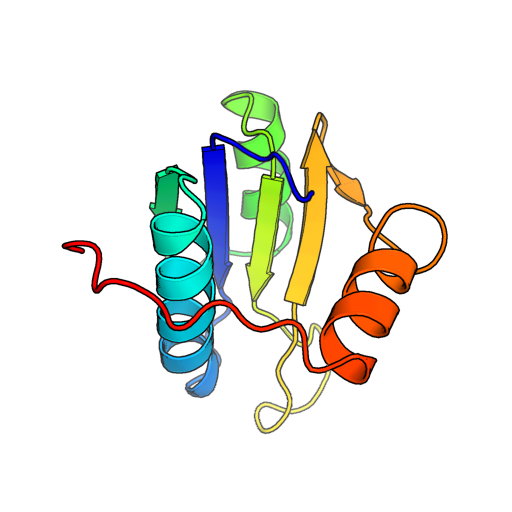4 1.00 90.62 93 GLU A N 1
ATOM 672 C CA . GLU A 1 93 ? 11.233 -0.652 11.108 1.00 90.62 93 GLU A CA 1
ATOM 673 C C . GLU A 1 93 ? 11.711 -1.251 12.442 1.00 90.62 93 GLU A C 1
ATOM 675 O O . GLU A 1 93 ? 12.181 -2.389 12.478 1.00 90.62 93 GLU A O 1
ATOM 680 N N . GLU A 1 94 ? 11.502 -0.549 13.559 1.00 90.69 94 GLU A N 1
ATOM 681 C CA . GLU A 1 94 ? 11.883 -1.029 14.893 1.00 90.69 94 GLU A CA 1
ATOM 682 C C . GLU A 1 94 ? 11.174 -2.331 15.289 1.00 90.69 94 GLU A C 1
ATOM 684 O O . GLU A 1 94 ? 11.799 -3.237 15.850 1.00 90.69 94 GLU A O 1
ATOM 689 N N . LYS A 1 95 ? 9.876 -2.459 14.981 1.00 86.38 95 LYS A N 1
ATOM 690 C CA . LYS A 1 95 ? 9.104 -3.684 15.251 1.00 86.38 95 LYS A CA 1
ATOM 691 C C . LYS A 1 95 ? 9.615 -4.883 14.457 1.00 86.38 95 LYS A C 1
ATOM 693 O O . LYS A 1 95 ? 9.693 -5.980 15.010 1.00 86.38 95 LYS A O 1
ATOM 698 N N . ILE A 1 96 ? 9.978 -4.667 13.191 1.00 87.06 96 ILE A N 1
ATOM 699 C CA . ILE A 1 96 ? 10.558 -5.699 12.322 1.00 87.06 96 ILE A CA 1
ATOM 700 C C . ILE A 1 96 ? 11.919 -6.143 12.871 1.00 87.06 96 ILE A C 1
ATOM 702 O O . ILE A 1 96 ? 12.146 -7.340 13.035 1.00 87.06 96 ILE A O 1
ATOM 706 N N . ILE A 1 97 ? 12.798 -5.197 13.224 1.00 89.44 97 ILE A N 1
ATOM 707 C CA . ILE A 1 97 ? 14.143 -5.490 13.753 1.00 89.44 97 ILE A CA 1
ATOM 708 C C . ILE A 1 97 ? 14.068 -6.297 15.055 1.00 89.44 97 ILE A C 1
ATOM 710 O O . ILE A 1 97 ? 14.843 -7.230 15.260 1.00 89.44 97 ILE A O 1
ATOM 714 N N . ARG A 1 98 ? 13.099 -5.996 15.925 1.00 88.81 98 ARG A N 1
ATOM 715 C CA . ARG A 1 98 ? 12.892 -6.722 17.189 1.00 88.81 98 ARG A CA 1
ATOM 716 C C . ARG A 1 98 ? 12.266 -8.115 17.017 1.00 88.81 98 ARG A C 1
ATOM 718 O O . ARG A 1 98 ? 11.939 -8.737 18.025 1.00 88.81 98 ARG A O 1
ATOM 725 N N . SER A 1 99 ? 12.072 -8.603 15.782 1.00 70.38 99 SER A N 1
ATOM 726 C CA . SER A 1 99 ? 11.482 -9.916 15.452 1.00 70.38 99 SER A CA 1
ATOM 727 C C . SER A 1 99 ? 10.184 -10.223 16.205 1.00 70.38 99 SER A C 1
ATOM 729 O O . SER A 1 99 ? 9.854 -11.375 16.481 1.00 70.38 99 SER A O 1
ATOM 731 N N . SER A 1 100 ? 9.428 -9.181 16.551 1.00 63.06 100 SER A N 1
ATOM 732 C CA . SER A 1 100 ? 8.169 -9.306 17.278 1.00 63.06 100 SER A CA 1
ATOM 733 C C . SER A 1 100 ? 7.060 -9.651 16.287 1.00 63.06 100 SER A C 1
ATOM 735 O O . SER A 1 100 ? 6.182 -8.838 16.004 1.00 63.06 100 SER A O 1
ATOM 737 N N . PHE A 1 101 ? 7.139 -10.844 15.700 1.00 66.88 101 PHE A N 1
ATOM 738 C CA . PHE A 1 101 ? 6.115 -11.369 14.808 1.00 66.88 101 PHE A CA 1
ATOM 73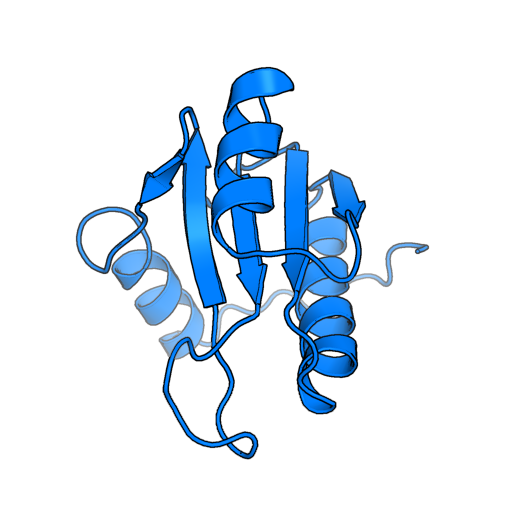9 C C . PHE A 1 101 ? 5.198 -12.300 15.592 1.00 66.88 101 PHE A C 1
ATOM 741 O O . PHE A 1 101 ? 5.638 -13.300 16.156 1.00 66.88 101 PHE A O 1
ATOM 748 N N . PHE A 1 102 ? 3.907 -11.986 15.605 1.00 58.22 102 PHE A N 1
ATOM 749 C CA . PHE A 1 102 ? 2.902 -12.965 15.993 1.00 58.22 102 PHE A CA 1
ATOM 750 C C . PHE A 1 102 ? 2.754 -13.956 14.831 1.00 58.22 102 PHE A C 1
ATOM 752 O O . PHE A 1 102 ? 2.529 -13.504 13.701 1.00 58.22 102 PHE A O 1
ATOM 759 N N . PRO A 1 103 ? 2.886 -15.279 15.051 1.00 50.59 103 PRO A N 1
ATOM 760 C CA . PRO A 1 103 ? 2.546 -16.245 14.021 1.00 50.59 103 PRO A CA 1
ATOM 761 C C . PRO A 1 103 ? 1.083 -16.028 13.651 1.00 50.59 103 PRO A C 1
ATOM 763 O O . PRO A 1 103 ? 0.191 -16.035 14.500 1.00 50.59 103 PRO A O 1
ATOM 766 N N . GLY A 1 104 ? 0.852 -15.751 12.377 1.00 52.16 104 GLY A N 1
ATOM 767 C CA . GLY A 1 104 ? -0.481 -15.495 11.889 1.00 52.16 104 GLY A CA 1
ATOM 768 C C . GLY A 1 104 ? -1.369 -16.704 11.922 1.00 52.16 104 GLY A C 1
ATOM 769 O O . GLY A 1 104 ? -1.030 -17.729 11.340 1.00 52.16 104 GLY A O 1
ATOM 770 N N . VAL A 1 105 ? -2.539 -16.557 12.537 1.00 50.31 105 VAL A N 1
ATOM 771 C CA . VAL A 1 105 ? -3.650 -17.468 12.283 1.00 50.31 105 VAL A CA 1
ATOM 772 C C . VAL A 1 105 ? -4.115 -17.205 10.843 1.00 50.31 105 VAL A C 1
ATOM 774 O O . VAL A 1 105 ? -4.348 -16.041 10.506 1.00 50.31 105 VAL A O 1
ATOM 777 N N . PRO A 1 106 ? -4.224 -18.222 9.968 1.00 44.69 106 PRO A N 1
ATOM 778 C CA . PRO A 1 106 ? -4.677 -18.025 8.595 1.00 44.69 106 PRO A CA 1
ATOM 779 C C . PRO A 1 106 ? -6.086 -17.417 8.577 1.00 44.69 106 PRO A C 1
ATOM 781 O O . PRO A 1 106 ? -7.066 -18.091 8.892 1.00 44.69 106 PRO A O 1
ATOM 784 N N . GLY A 1 107 ? -6.192 -16.136 8.223 1.00 47.47 107 GLY A N 1
ATOM 785 C CA . GLY A 1 107 ? -7.467 -15.517 7.868 1.00 47.47 107 GLY A CA 1
ATOM 786 C C . GLY A 1 107 ? -7.922 -16.022 6.499 1.00 47.47 107 GLY A C 1
ATOM 787 O O . GLY A 1 107 ? -7.090 -16.230 5.612 1.00 47.47 107 GLY A O 1
ATOM 788 N N . ARG A 1 108 ? -9.229 -16.248 6.321 1.00 42.66 108 ARG A N 1
ATOM 789 C CA . ARG A 1 108 ? -9.787 -16.522 4.989 1.00 42.66 108 ARG A CA 1
ATOM 790 C C . ARG A 1 108 ? -9.674 -15.256 4.137 1.00 42.66 108 ARG A C 1
ATOM 792 O O . ARG A 1 108 ? -10.060 -14.186 4.601 1.00 42.66 108 ARG A O 1
ATOM 799 N N . LEU A 1 109 ? -9.110 -15.421 2.940 1.00 41.19 109 LEU A N 1
ATOM 800 C CA . LEU A 1 109 ? -9.171 -14.454 1.843 1.00 41.19 109 LEU A CA 1
ATOM 801 C C . LEU A 1 109 ? -10.585 -14.413 1.258 1.00 41.19 109 LEU A C 1
ATOM 803 O O . LEU A 1 109 ? -11.228 -15.491 1.242 1.00 41.19 109 LEU A O 1
#

Nearest PDB structures (foldseek):
  5kl0-assembly1_A  TM=9.403E-01  e=8.667E-07  Xanthomonas citri pv. citri str. 306
  6gyz-assembly1_B  TM=8.299E-01  e=5.847E-05  Staphylococcus aureus
  3pdk-assembly1_B  TM=8.627E-01  e=8.678E-05  Bacillus anthracis
  7olh-assembly1_B  TM=8.319E-01  e=8.125E-05  Bacillus subtilis subsp. subtilis str. 168
  7ojr-assembly1_A  TM=8.073E-01  e=9.898E-05  Bacillus subtilis subsp. subtilis str. 168

Secondary structure (DSSP, 8-state):
-TT-SEEEEEE-S-TTHHHHHHHHHHHHHHTT-EEEEEEE--TTHHHHHHHHTT-SEEEEE--TTS-TT---EEEE-GGG-B--IIIIIHHHHHHHHTT-PPPPP----

Sequence (109 aa):
MLKAETAVIGRDGRLSSKEIFTGISRGMVQAGCSVTDIGIVDTPAVPFASITHGFDCGIMITASHNPPEYNGLKISGKNALVISRKNGLGELEEKIIRSSFFPGVPGRL

Radius of gyration: 13.58 Å; Cα contacts (8 Å, |Δi|>4): 180; chains: 1; bounding box: 28×30×32 Å

pLDDT: mean 90.14, std 14.37, range [41.19, 98.69]

Mean predicted aligned error: 5.03 Å

Foldseek 3Di:
DLPFQEEEEEEAPQPCQVVVCVVVCQVQVLSNHHYHYPYHDDPVVQLVCCAVVVGQKTWYWAPVPDPSVDIDIFIAGTNRHTDDCVRPVVVVVVCVVVVVDDPGDGDDD

Solvent-accessible surface area (backbone atoms only — not comparable to full-atom values): 6173 Å² total; per-residue (Å²): 115,100,79,38,55,33,33,36,36,28,23,42,91,46,80,66,39,60,60,52,49,52,54,52,48,52,56,38,42,56,71,65,19,48,76,42,79,69,47,78,45,62,80,66,55,28,44,50,49,15,45,77,70,66,25,39,22,20,32,36,34,42,41,86,85,53,60,77,92,50,71,43,75,48,47,20,32,52,80,43,41,74,53,40,59,92,76,46,46,43,64,52,53,53,44,58,75,67,66,72,69,77,85,74,68,88,63,85,130